Protein AF-A0A924SUE8-F1 (afdb_monomer_lite)

pLDDT: mean 89.23, std 12.72, range [41.78, 98.62]

Foldseek 3Di:
DPDPDDDDDDDDPPPDDPDDDDDCVVCCVPPVDDDPADPVRVVVVVVVVLVPDDPCVNPDDDPVPPDPPDD

Secondary structure (DSSP, 8-state):
----PPP---PPPTT--S------HHHHHHH-----S-HHHHHHHHHHHHHHS-HHHHT---GGGS-----

Radius of gyration: 19.2 Å; chains: 1; bounding box: 51×33×44 Å

Structure (mmCIF, N/CA/C/O backbone):
data_AF-A0A924SUE8-F1
#
_entry.id   AF-A0A924SUE8-F1
#
loop_
_atom_site.group_PDB
_atom_site.id
_atom_site.type_symbol
_atom_site.label_atom_id
_atom_site.label_alt_id
_atom_site.label_comp_id
_atom_site.label_asym_id
_atom_site.label_entity_id
_atom_site.label_seq_id
_atom_site.pdbx_PDB_ins_code
_atom_site.Cartn_x
_atom_site.Cartn_y
_atom_site.Cartn_z
_atom_site.occupancy
_atom_site.B_iso_or_equiv
_atom_site.auth_seq_id
_atom_site.auth_comp_id
_atom_site.auth_asym_id
_atom_site.auth_atom_id
_atom_site.pdbx_PDB_model_num
ATOM 1 N N . THR A 1 1 ? -1.042 3.538 -20.113 1.00 57.19 1 THR A N 1
ATOM 2 C CA . THR A 1 1 ? 0.306 3.074 -19.717 1.00 57.19 1 THR A CA 1
ATOM 3 C C . THR A 1 1 ? 1.156 2.995 -20.973 1.00 57.19 1 THR A C 1
ATOM 5 O O . THR A 1 1 ? 0.968 2.087 -21.762 1.00 57.19 1 THR A O 1
ATOM 8 N N . GLY A 1 2 ? 2.011 3.982 -21.251 1.00 73.56 2 GLY A N 1
ATOM 9 C CA . GLY A 1 2 ? 2.763 4.080 -22.520 1.00 73.56 2 GLY A CA 1
ATOM 10 C C . GLY A 1 2 ? 3.938 3.098 -22.661 1.00 73.56 2 GLY A C 1
ATOM 11 O O . GLY A 1 2 ? 4.978 3.470 -23.185 1.00 73.56 2 GLY A O 1
ATOM 12 N N . THR A 1 3 ? 3.815 1.883 -22.125 1.00 81.88 3 THR A N 1
ATOM 13 C CA . THR A 1 3 ? 4.874 0.862 -22.113 1.00 81.88 3 THR A CA 1
ATOM 14 C C . THR A 1 3 ? 4.648 -0.147 -23.238 1.00 81.88 3 THR A C 1
ATOM 16 O O . THR A 1 3 ? 3.515 -0.535 -23.508 1.00 81.88 3 THR A O 1
ATOM 19 N N . GLN A 1 4 ? 5.738 -0.575 -23.880 1.00 87.94 4 GLN A N 1
ATOM 20 C CA . GLN A 1 4 ? 5.737 -1.605 -24.927 1.00 87.94 4 GLN A CA 1
ATOM 21 C C . GLN A 1 4 ? 5.863 -3.032 -24.357 1.00 87.94 4 GLN A C 1
ATOM 23 O O . GLN A 1 4 ? 5.887 -4.008 -25.110 1.00 87.94 4 GLN A O 1
ATOM 28 N N . GLN A 1 5 ? 5.952 -3.172 -23.030 1.00 88.75 5 GLN A N 1
ATOM 29 C CA . GLN A 1 5 ? 6.164 -4.464 -22.385 1.00 88.75 5 GLN A CA 1
ATOM 30 C C . GLN A 1 5 ? 4.896 -5.314 -22.418 1.00 88.75 5 GLN A C 1
ATOM 32 O O . GLN A 1 5 ? 3.793 -4.845 -22.138 1.00 88.75 5 GLN A O 1
ATOM 37 N N . LYS A 1 6 ? 5.070 -6.598 -22.736 1.00 90.12 6 LYS A N 1
ATOM 38 C CA . LYS A 1 6 ? 3.975 -7.563 -22.849 1.00 90.12 6 LYS A CA 1
ATOM 39 C C . LYS A 1 6 ? 3.658 -8.188 -21.492 1.00 90.12 6 LYS A C 1
ATOM 41 O O . LYS A 1 6 ? 4.562 -8.545 -20.740 1.00 90.12 6 LYS A O 1
ATOM 46 N N . ILE A 1 7 ? 2.370 -8.375 -21.215 1.00 89.81 7 ILE A N 1
ATOM 47 C CA . ILE A 1 7 ? 1.902 -9.179 -20.081 1.00 89.81 7 ILE A CA 1
ATOM 48 C C . ILE A 1 7 ? 2.032 -10.656 -20.469 1.00 89.81 7 ILE A C 1
ATOM 50 O O . ILE A 1 7 ? 1.535 -11.067 -21.516 1.00 89.81 7 ILE A O 1
ATOM 54 N N . ILE A 1 8 ? 2.704 -11.450 -19.632 1.00 93.56 8 ILE A N 1
ATOM 55 C CA . ILE A 1 8 ? 2.863 -12.897 -19.818 1.00 93.56 8 ILE A CA 1
ATOM 56 C C . ILE A 1 8 ? 2.166 -13.604 -18.658 1.00 93.56 8 ILE A C 1
ATOM 58 O O . ILE A 1 8 ? 2.502 -13.371 -17.497 1.00 93.56 8 ILE A O 1
ATOM 62 N N . TYR A 1 9 ? 1.222 -14.487 -18.974 1.00 92.62 9 TYR A N 1
ATOM 63 C CA . TYR A 1 9 ? 0.516 -15.300 -17.986 1.00 92.62 9 TYR A CA 1
ATOM 64 C C . TYR A 1 9 ? 1.275 -16.608 -17.753 1.00 92.62 9 TYR A C 1
ATOM 66 O O . TYR A 1 9 ? 1.627 -17.306 -18.703 1.00 92.62 9 TYR A O 1
ATOM 74 N N . LYS A 1 10 ? 1.534 -16.935 -16.487 1.00 93.12 10 LYS A N 1
ATOM 75 C CA . LYS A 1 10 ? 2.149 -18.197 -16.057 1.00 93.12 10 LYS A CA 1
ATOM 76 C C . LYS A 1 10 ? 1.160 -18.978 -15.182 1.00 93.12 10 LYS A C 1
ATOM 78 O O . LYS A 1 10 ? 0.264 -18.356 -14.610 1.00 93.12 10 LYS A O 1
ATOM 83 N N . PRO A 1 11 ? 1.302 -20.310 -15.069 1.00 93.06 11 PRO A N 1
ATOM 84 C CA . PRO A 1 11 ? 0.505 -21.099 -14.135 1.00 93.06 11 PRO A CA 1
ATOM 85 C C . PRO A 1 11 ? 0.646 -20.592 -12.694 1.00 93.06 11 PRO A C 1
ATOM 87 O O . PRO A 1 11 ? 1.709 -20.107 -12.306 1.00 93.06 11 PRO A O 1
ATOM 90 N N . LEU A 1 12 ? -0.426 -20.723 -11.912 1.00 88.75 12 LEU A N 1
ATOM 91 C CA . LEU A 1 12 ? -0.423 -20.412 -10.483 1.00 88.75 12 LEU A CA 1
ATOM 92 C C . LEU A 1 12 ? 0.482 -21.414 -9.737 1.00 88.75 12 LEU A C 1
ATOM 94 O O . LEU A 1 12 ? 0.372 -22.613 -10.007 1.00 88.75 12 LEU A O 1
ATOM 98 N N . PRO A 1 13 ? 1.345 -20.970 -8.806 1.00 92.44 13 PRO A 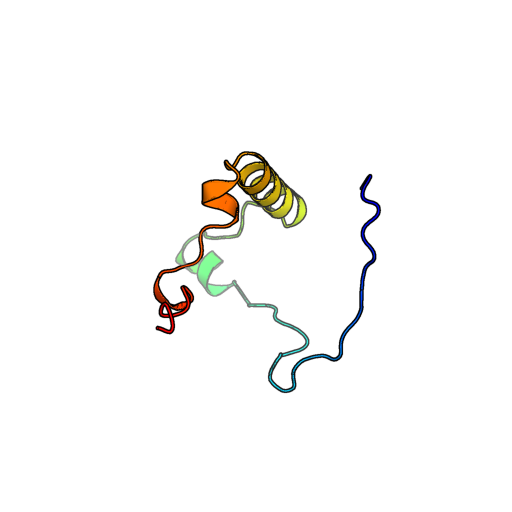N 1
ATOM 99 C CA . PRO A 1 13 ? 2.063 -21.875 -7.912 1.00 92.44 13 PRO A CA 1
ATOM 100 C C . PRO A 1 13 ? 1.097 -22.734 -7.084 1.00 92.44 13 PRO A C 1
ATOM 102 O O . PRO A 1 13 ? 0.036 -22.261 -6.683 1.00 92.44 13 PRO A O 1
ATOM 105 N N . THR A 1 14 ? 1.463 -23.989 -6.810 1.00 89.25 14 THR A N 1
ATOM 106 C CA . THR A 1 14 ? 0.605 -24.956 -6.096 1.00 89.25 14 THR A CA 1
ATOM 107 C C . THR A 1 14 ? 0.133 -24.450 -4.729 1.00 89.25 14 THR A C 1
ATOM 109 O O . THR A 1 14 ? -1.011 -24.696 -4.355 1.00 89.25 14 THR A O 1
ATOM 112 N N . ASP A 1 15 ? 0.979 -23.701 -4.020 1.00 90.56 15 ASP A N 1
ATOM 113 C CA . ASP A 1 15 ? 0.730 -23.274 -2.637 1.00 90.56 15 ASP A CA 1
ATOM 114 C C . ASP A 1 15 ? 0.101 -21.873 -2.520 1.00 90.56 15 ASP A C 1
ATOM 116 O O . ASP A 1 15 ? -0.119 -21.375 -1.412 1.00 90.56 15 ASP A O 1
ATOM 120 N N . ASP A 1 16 ? -0.216 -21.219 -3.644 1.00 88.31 16 ASP A N 1
ATOM 121 C CA . ASP A 1 16 ? -0.778 -19.869 -3.630 1.00 88.31 16 ASP A CA 1
ATOM 122 C C . ASP A 1 16 ? -2.317 -19.887 -3.539 1.00 88.31 16 ASP A C 1
ATOM 124 O O . ASP A 1 16 ? -3.007 -20.347 -4.457 1.00 88.31 16 ASP A O 1
ATOM 128 N N . PRO A 1 17 ? -2.914 -19.334 -2.464 1.00 89.75 17 PRO A N 1
ATOM 129 C CA . PRO A 1 17 ? -4.361 -19.244 -2.352 1.00 89.75 17 PRO A CA 1
ATOM 130 C C . PRO A 1 17 ? -4.914 -18.240 -3.368 1.00 89.75 17 PRO A C 1
ATOM 132 O O . PRO A 1 17 ? -4.441 -17.109 -3.481 1.00 89.75 17 PRO A O 1
ATOM 135 N N . LYS A 1 18 ? -5.991 -18.629 -4.058 1.00 90.56 18 LYS A N 1
ATOM 136 C CA . LYS A 1 18 ? -6.628 -17.813 -5.107 1.00 90.56 18 LYS A CA 1
ATOM 137 C C . LYS A 1 18 ? -7.231 -16.497 -4.600 1.00 90.56 18 LYS A C 1
ATOM 139 O O . LYS A 1 18 ? -7.388 -15.564 -5.381 1.00 90.56 18 LYS A O 1
ATOM 144 N N . GLN A 1 19 ? -7.598 -16.418 -3.320 1.00 92.94 19 GLN A N 1
ATOM 145 C CA . GLN A 1 19 ? -8.233 -15.240 -2.731 1.00 92.94 19 GLN A CA 1
ATOM 146 C C . GLN A 1 19 ? -7.802 -15.053 -1.278 1.00 92.94 19 GLN A C 1
ATOM 148 O O . GLN A 1 19 ? -7.649 -16.017 -0.528 1.00 92.94 19 GLN A O 1
ATOM 153 N N . ARG A 1 20 ? -7.645 -13.788 -0.875 1.00 92.50 20 ARG A N 1
ATOM 154 C CA . ARG A 1 20 ? -7.450 -13.372 0.517 1.00 92.50 20 ARG A CA 1
ATOM 155 C C . ARG A 1 20 ? -8.299 -12.133 0.785 1.00 92.50 20 ARG A C 1
ATOM 157 O O . ARG A 1 20 ? -8.197 -11.152 0.053 1.00 92.50 20 ARG A O 1
ATOM 164 N N . GLN A 1 21 ? -9.123 -12.184 1.826 1.00 93.31 21 GLN A N 1
ATOM 165 C CA . GLN A 1 21 ? -9.959 -11.064 2.259 1.00 93.31 21 GLN A CA 1
ATOM 166 C C . GLN A 1 21 ? -10.072 -11.085 3.791 1.00 93.31 21 GLN A C 1
ATOM 168 O O . GLN A 1 21 ? -10.890 -11.831 4.323 1.00 93.31 21 GLN A O 1
ATOM 173 N N . PRO A 1 22 ? -9.225 -10.334 4.516 1.00 95.44 22 PRO A N 1
ATOM 174 C CA . PRO A 1 22 ? -9.267 -10.323 5.973 1.00 95.44 22 PRO A CA 1
ATOM 175 C C . PRO A 1 22 ? -10.514 -9.593 6.488 1.00 95.44 22 PRO A C 1
ATOM 177 O O . PRO A 1 22 ? -10.852 -8.511 6.002 1.00 95.44 22 PRO A O 1
ATOM 180 N N . ASP A 1 23 ? -11.156 -10.154 7.512 1.00 97.38 23 ASP A N 1
ATOM 181 C CA . ASP A 1 23 ? -12.118 -9.422 8.335 1.00 97.38 23 ASP A CA 1
ATOM 182 C C . ASP A 1 23 ? -11.361 -8.505 9.308 1.00 97.38 23 ASP A C 1
ATOM 184 O O . ASP A 1 23 ? -10.504 -8.945 10.075 1.00 97.38 23 ASP A O 1
ATOM 188 N N . ILE A 1 24 ? -11.679 -7.212 9.267 1.00 97.69 24 ILE A N 1
ATOM 189 C CA . ILE A 1 24 ? -11.037 -6.162 10.069 1.00 97.69 24 ILE A CA 1
ATOM 190 C C . ILE A 1 24 ? -11.947 -5.615 11.180 1.00 97.69 24 ILE A C 1
ATOM 192 O O . ILE A 1 24 ? -11.618 -4.599 11.797 1.00 97.69 24 ILE A O 1
ATOM 196 N N . THR A 1 25 ? -13.078 -6.270 11.459 1.00 98.44 25 THR A N 1
ATOM 197 C CA . THR A 1 25 ? -14.070 -5.839 12.461 1.00 98.44 25 THR A CA 1
ATOM 198 C C . THR A 1 25 ? -13.438 -5.597 13.830 1.00 98.44 25 THR A C 1
ATOM 200 O O . THR A 1 25 ? -13.659 -4.550 14.439 1.00 98.44 25 THR A O 1
ATOM 203 N N . LYS A 1 26 ? -12.566 -6.505 14.281 1.00 98.31 26 LYS A N 1
ATOM 204 C CA . LYS A 1 26 ? -11.888 -6.389 15.580 1.00 98.31 26 LYS A CA 1
ATOM 205 C C . LYS A 1 26 ? -10.982 -5.156 15.670 1.00 98.31 26 LYS A C 1
ATOM 207 O O . LYS A 1 26 ? -10.974 -4.480 16.693 1.00 98.31 26 LYS A O 1
ATOM 212 N N . ALA A 1 27 ? -10.248 -4.836 14.602 1.00 98.38 27 ALA A N 1
ATOM 213 C CA . ALA A 1 27 ? -9.374 -3.663 14.570 1.00 98.38 27 ALA A CA 1
ATOM 214 C C . ALA A 1 27 ? -10.184 -2.355 14.586 1.00 98.38 27 ALA A C 1
ATOM 216 O O . ALA A 1 27 ? -9.829 -1.421 15.303 1.00 98.38 27 ALA A O 1
ATOM 217 N N . LYS A 1 28 ? -11.321 -2.318 13.881 1.00 98.31 28 LYS A N 1
ATOM 218 C CA . LYS A 1 28 ? -12.247 -1.178 13.927 1.00 98.31 28 LYS A CA 1
ATOM 219 C C . LYS A 1 28 ? -12.822 -0.964 15.324 1.00 98.31 28 LYS A C 1
ATOM 221 O O . LYS A 1 28 ? -12.820 0.157 15.812 1.00 98.31 28 LYS A O 1
ATOM 226 N N . GLN A 1 29 ? -13.293 -2.031 15.966 1.00 98.62 29 GLN A N 1
ATOM 227 C CA . GLN A 1 29 ? -13.959 -1.945 17.269 1.00 98.62 29 GLN A CA 1
ATOM 228 C C . GLN A 1 29 ? -12.999 -1.595 18.406 1.00 98.62 29 GLN A C 1
ATOM 230 O O . GLN A 1 29 ? -13.331 -0.767 19.247 1.00 98.62 29 GLN A O 1
ATOM 235 N N . LEU A 1 30 ? -11.824 -2.228 18.444 1.00 98.56 30 LEU A N 1
ATOM 236 C CA . LEU A 1 30 ? -10.900 -2.076 19.570 1.00 98.56 30 LEU A CA 1
ATOM 237 C C . LEU A 1 30 ? -9.950 -0.891 19.409 1.00 98.56 30 LEU A C 1
ATOM 239 O O . LEU A 1 30 ? -9.528 -0.318 20.407 1.00 98.56 30 LEU A O 1
ATOM 243 N N . LEU A 1 31 ? -9.586 -0.546 18.170 1.00 98.38 31 LEU A N 1
ATOM 244 C CA . LEU A 1 31 ? -8.547 0.449 17.889 1.00 98.38 31 LEU A CA 1
ATOM 245 C C . LEU A 1 31 ? -9.082 1.678 17.148 1.00 98.38 31 LEU A C 1
ATOM 247 O O . LEU A 1 31 ? -8.315 2.599 16.885 1.00 98.38 31 LEU A O 1
ATOM 251 N N . GLY A 1 32 ? -10.352 1.675 16.723 1.00 98.00 32 GLY A N 1
ATOM 252 C CA . GLY A 1 32 ? -10.857 2.678 15.780 1.00 98.00 32 GLY A CA 1
ATOM 253 C C . GLY A 1 32 ? -10.121 2.650 14.435 1.00 98.00 32 GLY A C 1
ATOM 254 O O . GLY A 1 32 ? -10.170 3.615 13.676 1.00 98.00 32 GLY A O 1
ATOM 255 N N . TRP A 1 33 ? -9.393 1.568 14.146 1.00 98.19 33 TRP A N 1
ATOM 256 C CA . TRP A 1 33 ? -8.478 1.510 13.017 1.00 98.19 33 TRP A CA 1
ATOM 257 C C . TRP A 1 33 ? -9.166 0.981 11.763 1.00 98.19 33 TRP A C 1
ATOM 259 O O . TRP A 1 33 ? -9.893 -0.015 11.796 1.00 98.19 33 TRP A O 1
ATOM 269 N N . GLN A 1 34 ? -8.863 1.608 10.630 1.00 97.94 34 GLN A N 1
ATOM 270 C CA . GLN A 1 34 ? -9.202 1.114 9.301 1.00 97.94 34 GLN A CA 1
ATOM 271 C C . GLN A 1 34 ? -8.212 1.651 8.254 1.00 97.94 34 GLN A C 1
ATOM 273 O O . GLN A 1 34 ? -7.584 2.685 8.491 1.00 97.94 34 GLN A O 1
ATOM 278 N N . PRO A 1 35 ? -8.085 1.002 7.080 1.00 97.12 35 PRO A N 1
ATOM 279 C CA . PRO A 1 35 ? -7.304 1.543 5.974 1.00 97.12 35 PRO A CA 1
ATOM 280 C C . PRO A 1 35 ? -7.838 2.912 5.539 1.00 97.12 35 PRO A C 1
ATOM 282 O O . PRO A 1 35 ? -9.033 3.068 5.294 1.00 97.12 35 PRO A O 1
ATOM 285 N N . THR A 1 36 ? -6.946 3.892 5.420 1.00 97.62 36 THR A N 1
ATOM 286 C CA . THR A 1 36 ? -7.266 5.258 4.966 1.00 97.62 36 THR A CA 1
ATOM 287 C C . THR A 1 36 ? -6.835 5.517 3.525 1.00 97.62 36 THR A C 1
ATOM 289 O O . THR A 1 36 ? -7.302 6.464 2.901 1.00 97.62 36 THR A O 1
ATOM 292 N N . VAL A 1 37 ? -5.966 4.663 2.980 1.00 97.31 37 VAL A N 1
ATOM 293 C CA . VAL A 1 37 ? -5.446 4.753 1.613 1.00 97.31 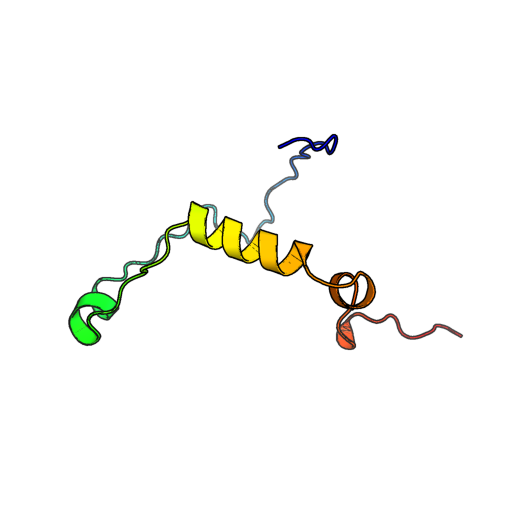37 VAL A CA 1
ATOM 294 C C . VAL A 1 37 ? -6.101 3.665 0.771 1.00 97.31 37 VAL A C 1
ATOM 296 O O . VAL A 1 37 ? -6.047 2.483 1.116 1.00 97.31 37 VAL A O 1
ATOM 299 N N . ASN A 1 38 ? -6.734 4.050 -0.338 1.00 97.56 38 ASN A N 1
ATOM 300 C CA . ASN A 1 38 ? -7.320 3.083 -1.263 1.00 97.56 38 ASN A CA 1
ATOM 301 C C . ASN A 1 38 ? -6.243 2.431 -2.150 1.00 97.56 38 ASN A C 1
ATOM 303 O O . ASN A 1 38 ? -5.094 2.866 -2.220 1.00 97.56 38 ASN A O 1
ATOM 307 N N . ARG A 1 39 ? -6.632 1.377 -2.875 1.00 96.19 39 ARG A N 1
ATOM 308 C CA . ARG A 1 39 ? -5.714 0.599 -3.718 1.00 96.19 39 ARG A CA 1
ATOM 309 C C . ARG A 1 39 ? -5.018 1.435 -4.798 1.00 96.19 39 ARG A C 1
ATOM 311 O O . ARG A 1 39 ? -3.837 1.219 -5.048 1.00 96.19 39 ARG A O 1
ATOM 318 N N . ALA A 1 40 ? -5.744 2.327 -5.470 1.00 97.38 40 ALA A N 1
ATOM 319 C CA . ALA A 1 40 ? -5.189 3.107 -6.574 1.00 97.38 40 ALA A CA 1
ATOM 320 C C . ALA A 1 40 ? -4.143 4.108 -6.066 1.00 97.38 40 ALA A C 1
ATOM 322 O O . ALA A 1 40 ? -3.049 4.188 -6.624 1.00 97.38 40 ALA A O 1
ATOM 323 N N . ASP A 1 41 ? -4.449 4.792 -4.964 1.00 98.12 41 ASP A N 1
ATOM 324 C CA . ASP A 1 41 ? -3.549 5.767 -4.349 1.00 98.12 41 ASP A CA 1
ATOM 325 C C . ASP A 1 41 ? -2.303 5.094 -3.777 1.00 98.12 41 ASP A C 1
ATOM 327 O O . ASP A 1 41 ? -1.188 5.548 -4.031 1.00 98.12 41 ASP A O 1
ATOM 331 N N . GLY A 1 42 ? -2.477 3.964 -3.084 1.00 97.94 42 GLY A N 1
ATOM 332 C CA . GLY A 1 42 ? -1.359 3.174 -2.571 1.00 97.94 42 GLY A CA 1
ATOM 333 C C . GLY A 1 42 ? -0.403 2.750 -3.688 1.00 97.94 42 GLY A C 1
ATOM 334 O O . GLY A 1 42 ? 0.798 2.989 -3.589 1.00 97.94 42 GLY A O 1
ATOM 335 N N . LEU A 1 43 ? -0.935 2.212 -4.794 1.00 97.44 43 LEU A N 1
ATOM 336 C CA . LEU A 1 43 ? -0.125 1.825 -5.956 1.00 97.44 43 LEU A CA 1
ATOM 337 C C . LEU A 1 43 ? 0.595 3.015 -6.597 1.00 97.44 43 LEU A C 1
ATOM 339 O O . LEU A 1 43 ? 1.747 2.874 -7.007 1.00 97.44 43 LEU A O 1
ATOM 343 N N . LYS A 1 44 ? -0.055 4.182 -6.675 1.00 97.12 44 LYS A N 1
ATOM 344 C CA . LYS A 1 44 ? 0.565 5.402 -7.203 1.00 97.12 44 LYS A CA 1
ATOM 345 C C . LYS A 1 44 ? 1.746 5.843 -6.338 1.00 97.12 44 LYS A C 1
ATOM 347 O O . LYS A 1 44 ? 2.819 6.082 -6.881 1.00 97.12 44 LYS A O 1
ATOM 352 N N . ILE A 1 45 ? 1.576 5.902 -5.015 1.00 97.88 45 ILE A N 1
ATOM 353 C CA . ILE A 1 45 ? 2.647 6.278 -4.074 1.00 97.88 45 ILE A CA 1
ATOM 354 C C . ILE A 1 45 ? 3.831 5.313 -4.199 1.00 97.88 45 ILE A C 1
ATOM 356 O O . ILE A 1 45 ? 4.976 5.751 -4.309 1.00 97.88 45 ILE A O 1
ATOM 360 N N . THR A 1 46 ? 3.562 4.004 -4.248 1.00 97.31 46 THR A N 1
ATOM 361 C CA . THR A 1 46 ? 4.606 2.986 -4.437 1.00 97.31 46 THR A CA 1
ATOM 362 C C . THR A 1 46 ? 5.338 3.159 -5.768 1.00 97.31 46 THR A C 1
ATOM 364 O O . THR A 1 46 ? 6.565 3.097 -5.799 1.00 97.31 46 THR A O 1
ATOM 367 N N . TYR A 1 47 ? 4.612 3.396 -6.863 1.00 95.25 47 TYR A N 1
ATOM 368 C CA . TYR A 1 47 ? 5.216 3.610 -8.177 1.00 95.25 47 TYR A CA 1
ATOM 369 C C . TYR A 1 47 ? 6.128 4.842 -8.201 1.00 95.25 47 TYR A C 1
ATOM 371 O O . TYR A 1 47 ? 7.264 4.741 -8.661 1.00 95.25 47 TYR A O 1
ATOM 379 N N . GLU A 1 48 ? 5.661 5.982 -7.684 1.00 97.31 48 GLU A N 1
ATOM 380 C CA . GLU A 1 48 ? 6.459 7.215 -7.662 1.00 97.31 48 GLU A CA 1
ATOM 381 C C . GLU A 1 48 ? 7.721 7.063 -6.803 1.00 97.31 48 GLU A C 1
ATOM 383 O O . GLU A 1 48 ? 8.789 7.517 -7.214 1.00 97.31 48 GLU A O 1
ATOM 388 N N . TYR A 1 49 ? 7.636 6.352 -5.671 1.00 97.19 49 TYR A N 1
ATOM 389 C CA . TYR A 1 49 ? 8.813 6.023 -4.863 1.00 97.19 49 TYR A CA 1
ATOM 390 C C . TYR A 1 49 ? 9.873 5.286 -5.695 1.00 97.19 49 TYR A C 1
ATOM 392 O O . TYR A 1 49 ? 10.982 5.795 -5.846 1.00 97.19 49 TYR A O 1
ATOM 400 N N . PHE A 1 50 ? 9.531 4.146 -6.308 1.00 95.69 50 PHE A N 1
ATOM 401 C CA . PHE A 1 50 ? 10.497 3.368 -7.098 1.00 95.69 50 PHE A CA 1
ATOM 402 C C . PHE A 1 50 ? 11.000 4.109 -8.337 1.00 95.69 50 PHE A C 1
ATOM 404 O O . PHE A 1 50 ? 12.159 3.958 -8.712 1.00 95.69 50 PHE A O 1
ATOM 411 N N . LYS A 1 51 ? 10.152 4.929 -8.963 1.00 94.44 51 LYS A N 1
ATOM 412 C CA . LYS A 1 51 ? 10.534 5.763 -10.107 1.00 94.44 51 LYS A CA 1
ATOM 413 C C . LYS A 1 51 ? 11.567 6.829 -9.732 1.00 94.44 51 LYS A C 1
ATOM 415 O O . LYS A 1 51 ? 12.364 7.210 -10.582 1.00 94.44 51 LYS A O 1
ATOM 420 N N . SER A 1 52 ? 11.535 7.318 -8.492 1.00 96.88 52 SER A N 1
ATOM 421 C CA . SER A 1 52 ? 12.473 8.331 -7.993 1.00 96.88 52 SER A CA 1
ATOM 422 C C . SER A 1 52 ? 13.826 7.769 -7.547 1.00 96.88 52 SER A C 1
ATOM 424 O O . SER A 1 52 ? 14.747 8.548 -7.305 1.00 96.88 52 SER A O 1
ATOM 426 N N . LEU A 1 53 ? 13.961 6.443 -7.424 1.00 96.56 53 LEU A N 1
ATOM 427 C CA . LEU A 1 53 ? 15.201 5.835 -6.954 1.00 96.56 53 LEU A CA 1
ATOM 428 C C . LEU A 1 53 ? 16.317 5.926 -8.007 1.00 96.56 53 LEU A C 1
ATOM 430 O O . LEU A 1 53 ? 16.064 5.704 -9.196 1.00 96.56 53 LEU A O 1
ATOM 434 N N . PRO A 1 54 ? 17.569 6.162 -7.577 1.00 96.31 54 PRO A N 1
ATOM 435 C CA . PRO A 1 54 ? 18.736 5.948 -8.417 1.00 96.31 54 PRO A CA 1
ATOM 436 C C . PRO A 1 54 ? 18.836 4.495 -8.892 1.00 96.31 54 PRO A C 1
ATOM 438 O O . PRO A 1 54 ? 18.367 3.565 -8.226 1.00 96.31 54 PRO A O 1
ATOM 441 N N . GLN A 1 55 ? 19.489 4.286 -10.036 1.00 93.44 55 GLN A N 1
ATOM 442 C CA . GLN A 1 55 ? 19.607 2.961 -10.643 1.00 93.44 55 GLN A CA 1
ATOM 443 C C . GLN A 1 55 ? 20.320 1.970 -9.710 1.00 93.44 55 GLN A C 1
ATOM 445 O O . GLN A 1 55 ? 19.909 0.815 -9.602 1.00 93.44 55 GLN A O 1
ATOM 450 N N . GLU A 1 56 ? 21.355 2.419 -9.007 1.00 93.00 56 GLU A N 1
ATOM 451 C CA . GLU A 1 56 ? 22.121 1.609 -8.065 1.00 93.00 56 GLU A CA 1
ATOM 452 C C . GLU A 1 56 ? 21.273 1.080 -6.902 1.00 93.00 56 GLU A C 1
ATOM 454 O O . GLU A 1 56 ? 21.449 -0.070 -6.507 1.00 93.00 56 GLU A O 1
ATOM 459 N N . GLU A 1 57 ? 20.317 1.867 -6.400 1.00 93.31 57 GLU A N 1
ATOM 460 C CA . GLU A 1 57 ? 19.424 1.437 -5.322 1.00 93.31 57 GLU A CA 1
ATOM 461 C C . GLU A 1 57 ? 18.287 0.554 -5.855 1.00 93.31 57 GLU A C 1
ATOM 463 O O . GLU A 1 57 ? 17.931 -0.432 -5.212 1.00 93.31 57 GLU A 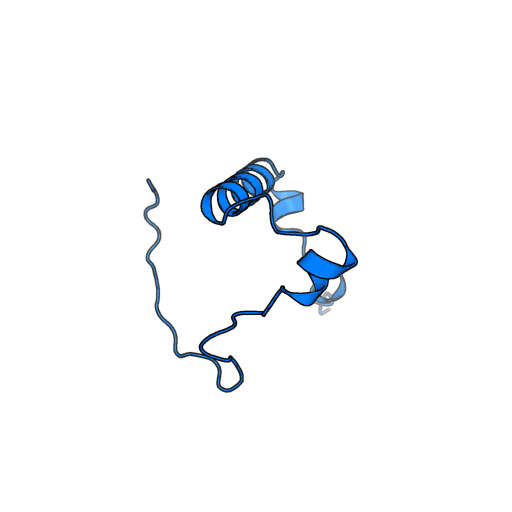O 1
ATOM 468 N N . LEU A 1 58 ? 17.765 0.832 -7.057 1.00 91.00 58 LEU A N 1
ATOM 469 C CA . LEU A 1 58 ? 16.702 0.025 -7.669 1.00 91.00 58 LEU A CA 1
ATOM 470 C C . LEU A 1 58 ? 17.136 -1.429 -7.933 1.00 91.00 58 LEU A C 1
ATOM 472 O O . LEU A 1 58 ? 16.326 -2.348 -7.810 1.00 91.00 58 LEU A O 1
ATOM 476 N N . TYR A 1 59 ? 18.406 -1.642 -8.288 1.00 89.38 59 TYR A N 1
ATOM 477 C CA . TYR A 1 59 ? 18.965 -2.966 -8.599 1.00 89.38 59 TYR A CA 1
ATOM 478 C C . TYR A 1 59 ? 19.840 -3.544 -7.480 1.00 89.38 59 TYR A C 1
ATOM 480 O O . TYR A 1 59 ? 20.549 -4.535 -7.687 1.00 89.38 59 TYR A O 1
AT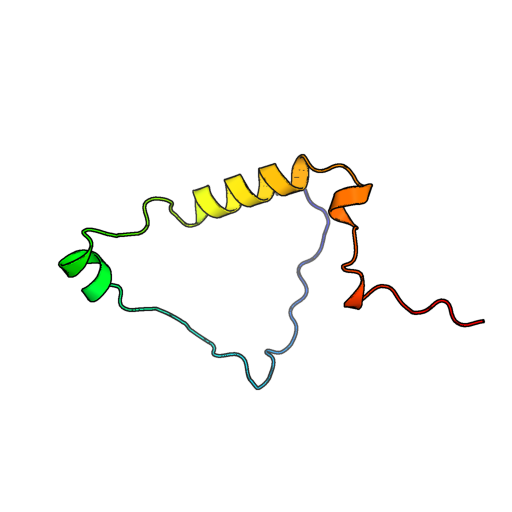OM 488 N N . LYS A 1 60 ? 19.793 -2.955 -6.284 1.00 87.88 60 LYS A N 1
ATOM 489 C CA . LYS A 1 60 ? 20.563 -3.418 -5.133 1.00 87.88 60 LYS A CA 1
ATOM 490 C C . LYS A 1 60 ? 20.036 -4.761 -4.641 1.00 87.88 60 LYS A C 1
ATOM 492 O O . LYS A 1 60 ? 18.981 -4.850 -4.016 1.00 87.88 60 LYS A O 1
ATOM 497 N N . LEU A 1 61 ? 20.789 -5.825 -4.904 1.00 82.31 61 LEU A N 1
ATOM 498 C CA . LEU A 1 61 ? 20.476 -7.144 -4.366 1.00 82.31 61 LEU A CA 1
ATOM 499 C C . LEU A 1 61 ? 20.815 -7.197 -2.867 1.00 82.31 61 LEU A C 1
ATOM 501 O O . LEU A 1 61 ? 21.892 -6.738 -2.468 1.00 82.31 61 LEU A O 1
ATOM 505 N N . PRO A 1 62 ? 19.949 -7.789 -2.024 1.00 81.31 62 PRO A N 1
ATOM 506 C CA . PRO A 1 62 ? 20.323 -8.123 -0.658 1.00 81.31 62 PRO A CA 1
ATOM 507 C C . PRO A 1 62 ? 21.567 -9.014 -0.655 1.00 81.31 62 PRO A C 1
ATOM 509 O O . PRO A 1 62 ? 21.743 -9.848 -1.547 1.00 81.31 62 PRO A O 1
ATOM 512 N N . LYS A 1 63 ? 22.418 -8.869 0.369 1.00 73.31 63 LYS A N 1
ATOM 513 C CA . LYS A 1 63 ? 23.674 -9.634 0.501 1.00 73.31 63 LYS A CA 1
ATOM 514 C C . LYS A 1 63 ? 23.456 -11.148 0.399 1.00 73.31 63 LYS A C 1
ATOM 516 O O . LYS A 1 63 ? 24.312 -11.853 -0.112 1.00 73.31 63 LYS A O 1
ATOM 521 N N . GLU A 1 64 ? 22.291 -11.613 0.833 1.00 76.94 64 GLU A N 1
ATOM 522 C CA . GLU A 1 64 ? 21.848 -13.011 0.815 1.00 76.94 64 GLU A CA 1
ATOM 523 C C . GLU A 1 64 ? 21.658 -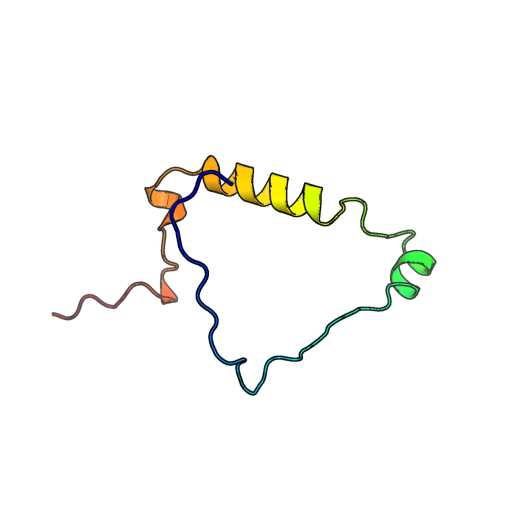13.577 -0.605 1.00 76.94 64 GLU A C 1
ATOM 525 O O . GLU A 1 64 ? 21.761 -14.782 -0.811 1.00 76.94 64 GLU A O 1
ATOM 530 N N . PHE A 1 65 ? 21.419 -12.710 -1.595 1.00 73.81 65 PHE A N 1
ATOM 531 C CA . PHE A 1 65 ? 21.246 -13.073 -3.007 1.00 73.81 65 PHE A CA 1
ATOM 532 C C . PHE A 1 65 ? 22.429 -12.643 -3.885 1.00 73.81 65 PHE A C 1
ATOM 534 O O . PHE A 1 65 ? 22.454 -12.948 -5.082 1.00 73.81 65 PHE A O 1
ATOM 541 N N . ALA A 1 66 ? 23.416 -11.940 -3.318 1.00 69.38 66 ALA A N 1
ATOM 542 C CA . ALA A 1 66 ? 24.671 -11.675 -4.000 1.00 69.38 66 ALA A CA 1
ATOM 543 C C . ALA A 1 66 ? 25.399 -13.014 -4.161 1.00 69.38 66 ALA A C 1
ATOM 545 O O . ALA A 1 66 ? 25.803 -13.639 -3.182 1.00 69.38 66 ALA A O 1
ATOM 546 N N . LYS A 1 67 ? 25.514 -13.497 -5.404 1.00 64.69 67 LYS A N 1
ATOM 547 C CA . LYS A 1 67 ? 26.237 -14.740 -5.702 1.00 64.69 67 LYS A CA 1
ATOM 548 C C . LYS A 1 67 ? 27.619 -14.686 -5.032 1.00 64.69 67 LYS A C 1
ATOM 550 O O . LYS A 1 67 ? 28.298 -13.670 -5.203 1.00 64.69 67 LYS A O 1
ATOM 555 N N . PRO A 1 68 ? 28.078 -15.744 -4.337 1.00 56.62 68 PRO A N 1
ATOM 556 C CA . PRO A 1 68 ? 29.487 -15.824 -3.992 1.00 56.62 68 PRO A CA 1
ATOM 557 C C . PRO A 1 68 ? 30.273 -15.745 -5.300 1.00 56.62 68 PRO A C 1
ATOM 559 O O . PRO A 1 68 ? 29.938 -16.437 -6.269 1.00 56.62 68 PRO A O 1
ATOM 562 N N . LEU A 1 69 ? 31.265 -14.854 -5.345 1.00 55.31 69 LEU A N 1
ATOM 563 C CA . LEU A 1 69 ? 32.253 -14.826 -6.416 1.00 55.31 69 LEU A CA 1
ATOM 564 C C . LEU A 1 69 ? 32.837 -16.241 -6.488 1.00 55.31 69 LEU A C 1
A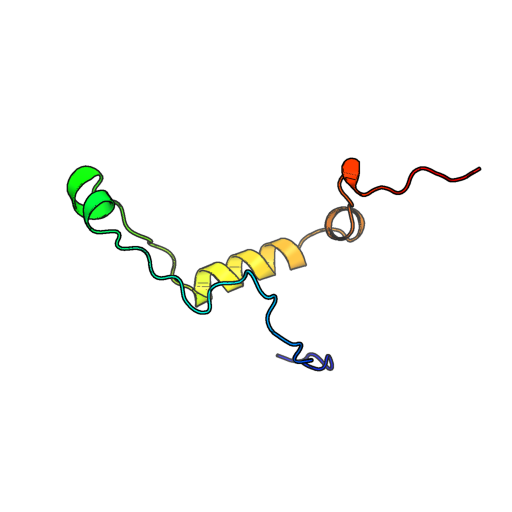TOM 566 O O . LEU A 1 69 ? 33.537 -16.676 -5.577 1.00 55.31 69 LEU A O 1
ATOM 570 N N . LYS A 1 70 ? 32.448 -17.002 -7.513 1.00 49.72 70 LYS A N 1
ATOM 571 C CA . LYS A 1 70 ? 33.101 -18.270 -7.816 1.00 49.72 70 LYS A CA 1
ATOM 572 C C . LYS A 1 70 ? 34.473 -17.904 -8.375 1.00 49.72 70 LYS A C 1
ATOM 574 O O . LYS A 1 70 ? 34.523 -17.260 -9.421 1.00 49.72 70 LYS A O 1
ATOM 579 N N . ASN A 1 71 ? 35.527 -18.259 -7.641 1.00 41.78 71 ASN A N 1
ATOM 580 C CA . ASN A 1 71 ? 36.875 -18.385 -8.191 1.00 41.78 71 ASN A CA 1
ATOM 581 C C . ASN A 1 71 ? 36.921 -19.566 -9.162 1.00 41.78 71 ASN A C 1
ATOM 583 O O . ASN A 1 71 ? 36.214 -20.566 -8.886 1.00 41.78 71 ASN A O 1
#

Sequence (71 aa):
TGTQQKIIYKPLPTDDPKQRQPDITKAKQLLGWQPTVNRADGLKITYEYFKSLPQEELYKLPKEFAKPLKN